Protein 7OG7 (pdb70)

Sequence (134 aa):
PPKQAQAIDSTHECHLCGMLITEFPGPKGELYTKTSEKVKNFCSTRDLFSFLLDPEYVHQQVKEVYVHDMSLSPWAKPNDSHFINARLAWFVVGSSQTGAMGETIGSFSVKKDAEAFIEQYGGKLYRFDEITQAQ

Organism: Shewanella denitrificans (strain OS217 / ATCC BAA-1090 / DSM 15013) (NCBI:txid318161)

Foldseek 3Di:
DDQDQDDQDQPDAAPQPGHRAQQKFAKWKWWFFQVDSDIGTHNAQAVVCVVCQPVVGVNRTDFMWIFACVPAPRGGTDSVGIDGLQQWKWFFDWCDAIPVGGGIHTHNDPVVNVVSCVVTNGDIDHPVRDHPVD

Radius of gyration: 13.49 Å; Cα contacts (8 Å, |Δi|>4): 310; chains: 1; bounding box: 31×33×37 Å

Nearest PDB structures (foldseek):
  7og7-assembly1_A  TM=1.008E+00  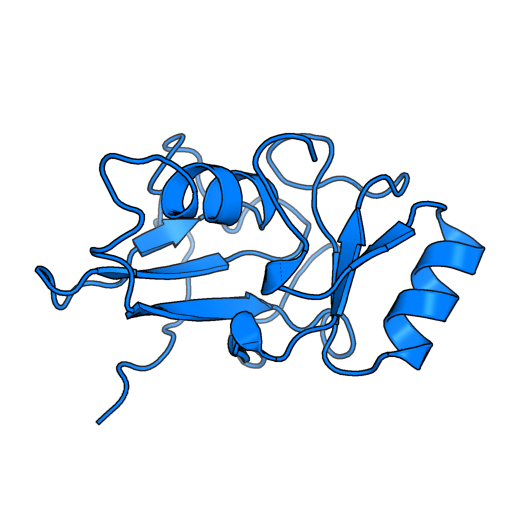e=1.907E-26  Shewanella denitrificans OS217
  7osg-assembly1_H  TM=9.573E-01  e=4.829E-12  Stutzerimonas stutzeri ATCC 14405 = CCUG 16156
  2hq3-assembly1_A  TM=7.456E-01  e=7.911E-05  Achromobacter cycloclastes

Structure (mmCIF, N/CA/C/O backbone):
data_7OG7
#
_entry.id   7OG7
#
_cell.length_a   179.066
_cell.length_b   179.066
_cell.length_c   179.066
_cell.angle_alpha   90.000
_cell.angle_beta   90.000
_cell.angle_gamma   90.000
#
_symmetry.space_group_name_H-M   'F 41 3 2'
#
loop_
_entity.id
_entity.type
_entity.pdbx_description
1 polymer NosL
2 non-polymer 'COPPER (I) ION'
3 non-polymer 'ZINC ION'
4 non-polymer ACETONITRILE
5 water water
#
loop_
_atom_site.group_PDB
_atom_site.id
_atom_site.type_symbol
_atom_site.label_atom_id
_atom_site.label_alt_id
_atom_site.label_comp_id
_atom_site.label_asym_id
_atom_site.label_entity_id
_atom_site.label_seq_id
_atom_site.pdbx_PDB_ins_code
_atom_site.Cartn_x
_atom_site.Cartn_y
_atom_site.Cartn_z
_atom_site.occupancy
_atom_site.B_iso_or_equiv
_atom_site.auth_seq_id
_atom_site.auth_comp_id
_atom_site.auth_asym_id
_atom_site.auth_atom_id
_atom_site.pdbx_PDB_model_num
ATOM 1 N N . PRO A 1 32 ? 39.268 -2.288 39.900 1.00 74.34 46 PRO A N 1
ATOM 2 C CA . PRO A 1 32 ? 40.309 -2.271 38.863 1.00 69.37 46 PRO A CA 1
ATOM 3 C C . PRO A 1 32 ? 39.907 -3.084 37.628 1.00 62.90 46 PRO A C 1
ATOM 4 O O . PRO A 1 32 ? 39.946 -4.317 37.668 1.00 61.07 46 PRO A O 1
ATOM 8 N N . PRO A 1 33 ? 39.526 -2.405 36.546 1.00 61.41 47 PRO A N 1
ATOM 9 C CA . PRO A 1 33 ? 39.085 -3.134 35.349 1.00 52.78 47 PRO A CA 1
ATOM 10 C C . PRO A 1 33 ? 40.196 -4.030 34.827 1.00 46.53 47 PRO A C 1
ATOM 11 O O . PRO A 1 33 ? 41.367 -3.648 34.804 1.00 52.62 47 PRO A O 1
ATOM 15 N N . LYS A 1 34 ? 39.825 -5.235 34.408 1.00 44.88 48 LYS A N 1
ATOM 16 C CA . LYS A 1 34 ? 40.767 -6.070 33.687 1.00 39.94 48 LYS A CA 1
ATOM 17 C C . LYS A 1 34 ? 41.036 -5.451 32.316 1.00 42.02 48 LYS A C 1
ATOM 18 O O . LYS A 1 34 ? 40.180 -4.773 31.737 1.00 41.40 48 LYS A O 1
ATOM 24 N N . GLN A 1 35 ? 42.255 -5.638 31.823 1.00 38.25 49 GLN A N 1
ATOM 25 C CA . GLN A 1 35 ? 42.726 -4.963 30.623 1.00 37.59 49 GLN A CA 1
ATOM 26 C C . GLN A 1 35 ? 42.645 -5.886 29.420 1.00 29.53 49 GLN A C 1
ATOM 27 O O . GLN A 1 35 ? 42.775 -7.103 29.550 1.00 33.60 49 GLN A O 1
ATOM 33 N N . ALA A 1 36 ? 42.472 -5.295 28.242 1.00 31.47 50 ALA A N 1
ATOM 34 C CA . ALA A 1 36 ? 42.589 -6.088 27.037 1.00 26.87 50 ALA A CA 1
ATOM 35 C C . ALA A 1 36 ? 44.024 -6.580 26.906 1.00 32.36 50 ALA A C 1
ATOM 36 O O . ALA A 1 36 ? 44.946 -6.054 27.533 1.00 32.67 50 ALA A O 1
ATOM 38 N N . GLN A 1 37 ? 44.194 -7.626 26.110 1.00 28.74 51 GLN A N 1
ATOM 39 C CA . GLN A 1 37 ? 45.470 -8.287 25.918 1.00 30.76 51 GLN A CA 1
ATOM 40 C C . GLN A 1 37 ? 45.712 -8.459 24.434 1.00 29.46 51 GLN A C 1
ATOM 41 O O . GLN A 1 37 ? 44.768 -8.517 23.645 1.00 30.40 51 GLN A O 1
ATOM 47 N N . ALA A 1 38 ? 46.987 -8.559 24.052 1.00 27.49 52 ALA A N 1
ATOM 48 C CA . ALA A 1 38 ? 47.295 -8.902 22.671 1.00 29.64 52 ALA A CA 1
ATOM 49 C C . ALA A 1 38 ? 46.675 -10.253 22.304 1.00 32.37 52 ALA A C 1
ATOM 50 O O . ALA A 1 38 ? 46.518 -11.141 23.146 1.00 32.82 52 ALA A O 1
ATOM 52 N N . ILE A 1 39 ? 46.310 -10.396 21.033 1.00 29.59 53 ILE A N 1
ATOM 53 C CA . ILE A 1 39 ? 45.856 -11.660 20.466 1.00 32.94 53 ILE A CA 1
ATOM 54 C C . ILE A 1 39 ? 46.976 -12.177 19.576 1.00 35.96 53 ILE A C 1
ATOM 55 O O . ILE A 1 39 ? 47.399 -11.483 18.644 1.00 35.49 53 ILE A O 1
ATOM 60 N N . ASP A 1 40 ? 47.460 -13.387 19.850 1.00 35.08 54 ASP A N 1
ATOM 61 C CA . ASP A 1 40 ? 48.543 -13.936 19.048 1.00 38.55 54 ASP A CA 1
ATOM 62 C C . ASP A 1 40 ? 48.008 -15.002 18.090 1.00 40.83 54 ASP A C 1
ATOM 63 O O . ASP A 1 40 ? 46.825 -15.350 18.092 1.00 36.26 54 ASP A O 1
ATOM 68 N N . SER A 1 41 ? 48.906 -15.516 17.249 1.00 35.60 55 SER A N 1
ATOM 69 C CA . SER A 1 41 ? 48.519 -16.395 16.153 1.00 38.84 55 SER A CA 1
ATOM 70 C C . SER A 1 41 ? 48.013 -17.760 16.608 1.00 40.57 55 SER A C 1
ATOM 71 O O . SER A 1 41 ? 47.466 -18.495 15.782 1.00 40.72 55 SER A O 1
ATOM 74 N N . THR A 1 42 ? 48.167 -18.124 17.881 1.00 37.38 56 THR A N 1
ATOM 75 C CA . THR A 1 42 ? 47.630 -19.395 18.350 1.00 41.56 56 THR A CA 1
ATOM 76 C C . THR A 1 42 ? 46.274 -19.265 19.047 1.00 41.27 56 THR A C 1
ATOM 77 O O . THR A 1 42 ? 45.660 -20.287 19.371 1.00 37.08 56 THR A O 1
ATOM 81 N N . HIS A 1 43 ? 45.784 -18.051 19.261 1.00 35.16 57 HIS A N 1
ATOM 82 C CA . HIS A 1 43 ? 44.531 -17.871 19.982 1.00 35.36 57 HIS A CA 1
ATOM 83 C C . HIS A 1 43 ? 43.334 -18.255 19.117 1.00 33.29 57 HIS A C 1
ATOM 84 O O . HIS A 1 43 ? 43.238 -17.855 17.950 1.00 30.99 57 HIS A O 1
ATOM 91 N N . GLU A 1 44 ? 42.407 -19.008 19.712 1.00 32.71 58 GLU A N 1
ATOM 92 C CA . GLU A 1 44 ? 41.215 -19.514 19.048 1.00 34.02 58 GLU A CA 1
ATOM 93 C C . GLU A 1 44 ? 39.978 -18.831 19.618 1.00 33.22 58 GLU A C 1
ATOM 94 O O . GLU A 1 44 ? 39.919 -18.519 20.812 1.00 28.53 58 GLU A O 1
ATOM 100 N N . CYS A 1 45 ? 38.982 -18.612 18.753 1.00 32.63 59 CYS A N 1
ATOM 101 C CA . CYS A 1 45 ? 37.773 -17.906 19.170 1.00 30.47 59 CYS A CA 1
ATOM 102 C C . CYS A 1 45 ? 37.057 -18.686 20.259 1.00 29.75 59 CYS A C 1
ATOM 103 O O . CYS A 1 45 ? 36.834 -19.894 20.130 1.00 28.69 59 CYS A O 1
ATOM 106 N N . HIS A 1 46 ? 36.663 -17.983 21.322 1.00 28.57 60 HIS A N 1
ATOM 107 C CA . HIS A 1 46 ? 35.999 -18.651 22.434 1.00 31.64 60 HIS A CA 1
ATOM 108 C C . HIS A 1 46 ? 34.679 -19.286 22.004 1.00 32.04 60 HIS A C 1
ATOM 109 O O . HIS A 1 46 ? 34.281 -20.314 22.557 1.00 31.70 60 HIS A O 1
ATOM 116 N N . LEU A 1 47 ? 33.981 -18.685 21.043 1.00 28.69 61 LEU A N 1
ATOM 117 C CA . LEU A 1 47 ? 32.697 -19.235 20.613 1.00 30.23 61 LEU A CA 1
ATOM 118 C C . LEU A 1 47 ? 32.876 -20.345 19.578 1.00 31.72 61 LEU A C 1
ATOM 119 O O . LEU A 1 47 ? 32.408 -21.469 19.775 1.00 31.04 61 LEU A O 1
ATOM 124 N N . CYS A 1 48 ? 33.574 -20.063 18.478 1.00 28.53 62 CYS A N 1
ATOM 125 C CA . CYS A 1 48 ? 33.563 -20.956 17.325 1.00 28.21 62 CYS A CA 1
ATOM 126 C C . CYS A 1 48 ? 34.869 -21.721 17.117 1.00 32.81 62 CYS A C 1
ATOM 127 O O . CYS A 1 48 ? 34.954 -22.515 16.180 1.00 30.71 62 CYS A O 1
ATOM 130 N N . GLY A 1 49 ? 35.902 -21.461 17.912 1.00 28.56 63 GLY A N 1
ATOM 131 C CA . GLY A 1 49 ? 37.145 -22.197 17.822 1.00 28.18 63 GLY A CA 1
ATOM 132 C C . GLY A 1 49 ? 38.097 -21.806 16.699 1.00 32.76 63 GLY A C 1
ATOM 133 O O . GLY A 1 49 ? 39.202 -22.359 16.636 1.00 30.01 63 GLY A O 1
ATOM 134 N N . MET A 1 50 ? 37.732 -20.882 15.813 1.00 28.60 64 MET A N 1
ATOM 135 C CA . MET A 1 50 ? 38.605 -20.604 14.676 1.00 29.92 64 MET A CA 1
ATOM 136 C C . MET A 1 50 ? 39.792 -19.741 15.118 1.00 33.06 64 MET A C 1
ATOM 137 O O . MET A 1 50 ? 39.705 -18.988 16.088 1.00 26.69 64 MET A O 1
ATOM 142 N N . LEU A 1 51 ? 40.926 -19.888 14.418 1.00 32.86 65 LEU A N 1
ATOM 143 C CA . LEU A 1 51 ? 42.088 -19.037 14.689 1.00 33.69 65 LEU A CA 1
ATOM 144 C C . LEU A 1 51 ? 41.776 -17.584 14.355 1.00 34.32 65 LEU A C 1
ATOM 145 O O . LEU A 1 51 ? 41.336 -17.272 13.248 1.00 39.57 65 LEU A O 1
ATOM 150 N N . ILE A 1 52 ? 42.037 -16.687 15.302 1.00 31.31 66 ILE A N 1
ATOM 151 C CA . ILE A 1 52 ? 41.499 -15.334 15.208 1.00 27.37 66 ILE A CA 1
ATOM 152 C C . ILE A 1 52 ? 42.292 -14.460 14.232 1.00 34.87 66 ILE A C 1
ATOM 153 O O . ILE A 1 52 ? 41.714 -13.798 13.36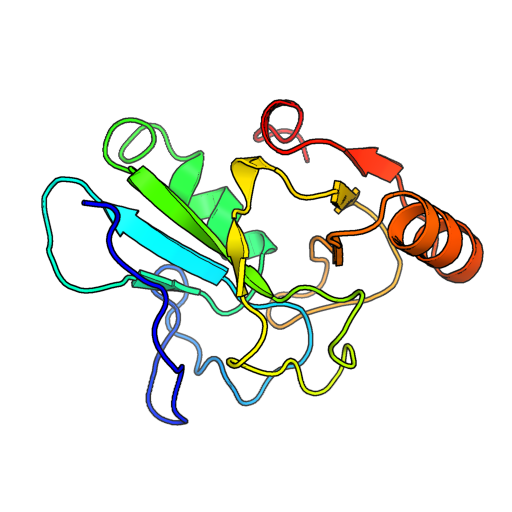0 1.00 30.35 66 ILE A O 1
ATOM 158 N N . THR A 1 53 ? 43.619 -14.394 14.379 1.00 34.37 67 THR A N 1
ATOM 159 C CA . THR A 1 53 ? 44.346 -13.311 13.719 1.00 34.94 67 THR A CA 1
ATOM 160 C C . THR A 1 53 ? 44.524 -13.520 12.223 1.00 40.46 67 THR A C 1
ATOM 161 O O . THR A 1 53 ? 44.942 -12.583 11.535 1.00 43.00 67 THR A O 1
ATOM 165 N N . GLU A 1 54 ? 44.183 -14.695 11.698 1.00 38.63 68 GLU A N 1
ATOM 166 C CA . GLU A 1 54 ? 44.218 -14.889 10.251 1.00 46.60 68 GLU A CA 1
ATOM 167 C C . GLU A 1 54 ? 43.211 -14.007 9.523 1.00 48.76 68 GLU A C 1
ATOM 168 O O . GLU A 1 54 ? 43.435 -13.639 8.362 1.00 53.51 68 GLU A O 1
ATOM 174 N N . PHE A 1 55 ? 42.100 -13.671 10.166 1.00 38.84 69 PHE A N 1
ATOM 175 C CA . PHE A 1 55 ? 40.951 -13.131 9.458 1.00 32.96 69 PHE A CA 1
ATOM 176 C C . PHE A 1 55 ? 40.838 -11.628 9.617 1.00 32.37 69 PHE A C 1
ATOM 177 O O . PHE A 1 55 ? 41.351 -11.048 10.582 1.00 34.93 69 PHE A O 1
ATOM 185 N N . PRO A 1 56 ? 40.123 -10.966 8.718 1.00 32.10 70 PRO A N 1
ATOM 186 C CA . PRO A 1 56 ? 39.933 -9.514 8.809 1.00 30.51 70 PRO A CA 1
ATOM 187 C C . PRO A 1 56 ? 38.758 -9.149 9.724 1.00 30.42 70 PRO A C 1
ATOM 188 O O . PRO A 1 56 ? 38.038 -10.009 10.202 1.00 29.20 70 PRO A O 1
ATOM 192 N N . GLY A 1 57 ? 38.564 -7.833 9.918 1.00 28.08 71 GLY A N 1
ATOM 193 C CA . GLY A 1 57 ? 37.455 -7.339 10.710 1.00 27.80 71 GLY A CA 1
ATOM 194 C C . GLY A 1 57 ? 37.819 -7.136 12.174 1.00 24.55 71 GLY A C 1
ATOM 195 O O . GLY A 1 57 ? 38.742 -7.769 12.703 1.00 24.94 71 GLY A O 1
ATOM 196 N N . PRO A 1 58 ? 37.103 -6.239 12.852 1.00 23.78 72 PRO A N 1
ATOM 197 C CA . PRO A 1 58 ? 37.400 -5.982 14.270 1.00 24.01 72 PRO A CA 1
ATOM 198 C C . PRO A 1 58 ? 37.206 -7.240 15.093 1.00 22.84 72 PRO A C 1
ATOM 199 O O . PRO A 1 58 ? 36.232 -7.971 14.904 1.00 22.90 72 PRO A O 1
ATOM 203 N N . LYS A 1 59 ? 38.130 -7.484 16.030 1.00 22.34 73 LYS A N 1
ATOM 204 C CA . LYS A 1 59 ? 38.035 -8.644 16.908 1.00 20.35 73 LYS A CA 1
ATOM 205 C C . LYS A 1 59 ? 37.484 -8.209 18.244 1.00 22.70 73 LYS A C 1
ATOM 206 O O . LYS A 1 59 ? 37.282 -7.012 18.486 1.00 21.50 73 LYS A O 1
ATOM 212 N N . GLY A 1 60 ? 37.254 -9.153 19.139 1.00 25.06 74 GLY A N 1
ATOM 213 C CA . GLY A 1 60 ? 36.670 -8.792 20.425 1.00 21.58 74 GLY A CA 1
ATOM 214 C C . GLY A 1 60 ? 37.299 -9.554 21.560 1.00 22.40 74 GLY A C 1
ATOM 215 O O . GLY A 1 60 ? 37.818 -10.655 21.381 1.00 24.13 74 GLY A O 1
ATOM 216 N N . GLU A 1 61 ? 37.243 -8.955 22.755 1.00 24.52 75 GLU A N 1
ATOM 217 C CA . GLU A 1 61 ? 37.646 -9.645 23.972 1.00 23.66 75 GLU A CA 1
ATOM 218 C C . GLU A 1 61 ? 36.679 -9.304 25.089 1.00 24.57 75 GLU A C 1
ATOM 219 O O . GLU A 1 61 ? 36.060 -8.237 25.097 1.00 24.40 75 GLU A O 1
ATOM 225 N N . LEU A 1 62 ? 36.557 -10.217 26.042 1.00 24.36 76 LEU A N 1
ATOM 226 C CA . LEU A 1 62 ? 35.790 -9.869 27.233 1.00 24.28 76 LEU A CA 1
ATOM 227 C C . LEU A 1 62 ? 36.224 -10.762 28.386 1.00 21.88 76 LEU A C 1
ATOM 228 O O . LEU A 1 62 ? 36.867 -11.797 28.192 1.00 25.01 76 LEU A O 1
ATOM 233 N N . TYR A 1 63 ? 35.875 -10.329 29.588 1.00 27.40 77 TYR A N 1
ATOM 234 C CA . TYR A 1 63 ? 36.094 -11.094 30.808 1.00 29.41 77 TYR A CA 1
ATOM 235 C C . TYR A 1 63 ? 34.752 -11.465 31.416 1.00 28.16 77 TYR A C 1
ATOM 236 O O . TYR A 1 63 ? 33.810 -10.678 31.361 1.00 27.03 77 TYR A O 1
ATOM 245 N N . THR A 1 64 ? 34.667 -12.659 31.994 1.00 30.30 78 THR A N 1
ATOM 246 C CA . THR A 1 64 ? 33.540 -13.009 32.851 1.00 36.37 78 THR A CA 1
ATOM 247 C C . THR A 1 64 ? 33.961 -12.902 34.315 1.00 38.01 78 THR A C 1
ATOM 248 O O . THR A 1 64 ? 35.137 -13.062 34.651 1.00 39.96 78 THR A O 1
ATOM 252 N N . LYS A 1 65 ? 32.982 -12.611 35.182 1.00 40.75 79 LYS A N 1
ATOM 253 C CA . LYS A 1 65 ? 33.249 -12.430 36.611 1.00 49.26 79 LYS A CA 1
ATOM 254 C C . LYS A 1 65 ? 34.008 -13.609 37.208 1.00 49.95 79 LYS A C 1
ATOM 255 O O . LYS A 1 65 ? 34.777 -13.440 38.161 1.00 50.10 79 LYS A O 1
ATOM 261 N N . THR A 1 66 ? 33.818 -14.799 36.646 1.00 49.96 80 THR A N 1
ATOM 262 C CA . THR A 1 66 ? 34.295 -16.047 37.212 1.00 49.75 80 THR A CA 1
ATOM 263 C C . THR A 1 66 ? 35.736 -16.380 36.845 1.00 56.39 80 THR A C 1
ATOM 264 O O . THR A 1 66 ? 36.327 -17.256 37.485 1.00 59.33 80 THR A O 1
ATOM 268 N N . SER A 1 67 ? 36.324 -15.720 35.846 1.00 49.39 81 SER A N 1
ATOM 269 C CA . SER A 1 67 ? 37.634 -16.124 35.358 1.00 47.33 81 SER A CA 1
ATOM 270 C C . SER A 1 67 ? 38.510 -14.912 35.090 1.00 48.82 81 SER A C 1
ATOM 271 O O . SER A 1 67 ? 38.049 -13.907 34.540 1.00 49.21 81 SER A O 1
ATOM 274 N N . GLU A 1 68 ? 39.785 -15.032 35.466 1.00 44.74 82 GLU A N 1
ATOM 275 C CA . GLU A 1 68 ? 40.768 -13.987 35.223 1.00 44.74 82 GLU A CA 1
ATOM 276 C C . GLU A 1 68 ? 41.380 -14.067 33.829 1.00 38.89 82 GLU A C 1
ATOM 277 O O . GLU A 1 68 ? 42.140 -13.166 33.453 1.00 39.80 82 GLU A O 1
ATOM 283 N N . LYS A 1 69 ? 41.089 -15.122 33.073 1.00 34.37 83 LYS A N 1
ATOM 284 C CA . LYS A 1 69 ? 41.635 -15.304 31.736 1.00 36.13 83 LYS A CA 1
ATOM 285 C C . LYS A 1 69 ? 40.701 -14.668 30.709 1.00 39.52 83 LYS A C 1
ATOM 286 O O . LYS A 1 69 ? 39.493 -14.953 30.687 1.00 31.71 83 LYS A O 1
ATOM 292 N N . VAL A 1 70 ? 41.264 -13.796 29.867 1.00 35.75 84 VAL A N 1
ATOM 293 C CA . VAL A 1 70 ? 40.459 -13.115 28.863 1.00 30.85 84 VAL A CA 1
ATOM 294 C C . VAL A 1 70 ? 39.895 -14.139 27.886 1.00 31.00 84 VAL A C 1
ATOM 295 O O . VAL A 1 70 ? 40.512 -15.178 27.611 1.00 33.14 84 VAL A O 1
ATOM 299 N N . LYS A 1 71 ? 38.714 -13.841 27.351 1.00 29.88 85 LYS A N 1
ATOM 300 C CA . LYS A 1 71 ? 38.096 -14.627 26.287 1.00 28.79 85 LYS A CA 1
ATOM 301 C C . LYS A 1 71 ? 38.179 -13.834 24.985 1.00 24.18 85 LYS A C 1
ATOM 302 O O . LYS A 1 71 ? 37.660 -12.720 24.902 1.00 26.39 85 LYS A O 1
ATOM 308 N N . ASN A 1 72 ? 38.828 -14.425 23.988 1.00 24.06 86 ASN A N 1
ATOM 309 C CA . ASN A 1 72 ? 39.090 -13.823 22.692 1.00 24.27 86 ASN A CA 1
ATOM 310 C C . ASN A 1 72 ? 38.068 -14.326 21.687 1.00 28.04 86 ASN A C 1
ATOM 311 O O . ASN A 1 72 ? 37.694 -15.503 21.724 1.00 26.53 86 ASN A O 1
ATOM 316 N N . PHE A 1 73 ? 37.661 -13.449 20.770 1.00 23.70 87 PHE A N 1
ATOM 317 C CA . PHE A 1 73 ? 36.664 -13.738 19.746 1.00 23.51 87 PHE A CA 1
ATOM 318 C C . PHE A 1 73 ? 37.162 -13.294 18.380 1.00 26.76 87 PHE A C 1
ATOM 319 O O . PHE A 1 73 ? 37.808 -12.234 18.253 1.00 27.07 87 PHE A O 1
ATOM 327 N N . CYS A 1 74 ? 36.809 -14.104 17.363 1.00 26.73 88 CYS A N 1
ATOM 328 C CA . CYS A 1 74 ? 37.199 -13.939 15.963 1.00 24.05 88 CYS A CA 1
ATOM 329 C C . CYS A 1 74 ? 36.552 -12.741 15.294 1.00 25.35 88 CYS A C 1
ATOM 330 O O . CYS A 1 74 ? 36.981 -12.359 14.192 1.00 24.66 88 CYS A O 1
ATOM 333 N N . SER A 1 75 ? 35.540 -12.141 15.916 1.00 23.95 89 SER A N 1
ATOM 334 C CA . SER A 1 75 ? 34.720 -11.125 15.268 1.00 24.56 89 SER A CA 1
ATOM 335 C C . SER A 1 75 ? 33.870 -10.460 16.334 1.00 25.07 89 SER A C 1
ATOM 336 O O . SER A 1 75 ? 33.570 -11.073 17.362 1.00 23.67 89 SER A O 1
ATOM 339 N N . THR A 1 76 ? 33.479 -9.208 16.080 1.00 25.80 90 THR A N 1
ATOM 340 C CA . THR A 1 76 ? 32.444 -8.604 16.912 1.00 26.14 90 THR A CA 1
ATOM 341 C C . THR A 1 76 ? 31.134 -9.398 16.843 1.00 27.22 90 THR A C 1
ATOM 342 O O . THR A 1 76 ? 30.389 -9.464 17.830 1.00 23.64 90 THR A O 1
ATOM 346 N N . ARG A 1 77 ? 30.852 -10.036 15.705 1.00 26.49 91 ARG A N 1
ATOM 347 C CA . ARG A 1 77 ? 29.679 -10.904 15.602 1.00 28.99 91 ARG A CA 1
ATOM 348 C C . ARG A 1 77 ? 29.640 -11.952 16.722 1.00 28.26 91 ARG A C 1
ATOM 349 O O . ARG A 1 77 ? 28.637 -12.077 17.443 1.00 24.73 91 ARG A O 1
ATOM 357 N N . ASP A 1 78 ? 30.714 -12.746 16.851 1.00 23.98 92 ASP A N 1
ATOM 358 C CA . ASP A 1 78 ? 30.746 -13.813 17.849 1.00 26.72 92 ASP A CA 1
ATOM 359 C C . ASP A 1 78 ? 30.841 -13.270 19.269 1.00 28.05 92 ASP A C 1
ATOM 360 O O . ASP A 1 78 ? 30.289 -13.879 20.199 1.00 26.57 92 ASP A O 1
ATOM 365 N N . LEU A 1 79 ? 31.542 -12.146 19.456 1.00 23.38 93 LEU A N 1
ATOM 366 C CA . LEU A 1 79 ? 31.551 -11.475 20.756 1.00 25.64 93 LEU A CA 1
ATOM 367 C C . LEU A 1 79 ? 30.130 -11.177 21.234 1.00 26.29 93 LEU A C 1
ATOM 368 O O . LEU A 1 79 ? 29.752 -11.507 22.367 1.00 25.81 93 LEU A O 1
ATOM 373 N N . PHE A 1 80 ? 29.323 -10.546 20.371 1.00 26.74 94 PHE A N 1
ATOM 374 C CA . PHE A 1 80 ? 27.963 -10.207 20.788 1.00 28.79 94 PHE A CA 1
ATOM 375 C C . PHE A 1 80 ? 27.091 -11.446 20.938 1.00 32.10 94 PHE A C 1
ATOM 376 O O . PHE A 1 80 ? 26.250 -11.497 21.845 1.00 30.13 94 PHE A O 1
ATOM 384 N N . SER A 1 81 ? 27.252 -12.442 20.051 1.00 29.30 95 SER A N 1
ATOM 385 C CA . SER A 1 81 ? 26.521 -13.694 20.228 1.00 31.33 95 SER A CA 1
ATOM 386 C C . SER A 1 81 ? 26.763 -14.288 21.611 1.00 35.00 95 SER A C 1
ATOM 387 O O . SER A 1 81 ? 25.831 -14.787 22.253 1.00 33.24 95 SER A O 1
ATOM 390 N N . PHE A 1 82 ? 28.015 -14.270 22.073 1.00 28.49 96 PHE A N 1
ATOM 391 C CA . PHE A 1 82 ? 28.328 -14.835 23.381 1.00 29.47 96 PHE A CA 1
ATOM 392 C C . PHE A 1 82 ? 27.744 -13.987 24.508 1.00 34.41 96 PHE A C 1
ATOM 393 O O . PHE A 1 82 ? 27.087 -14.514 25.419 1.00 31.66 96 PHE A O 1
ATOM 401 N N . LEU A 1 83 ? 27.987 -12.673 24.481 1.00 27.54 97 LEU A N 1
ATOM 402 C CA . LEU A 1 83 ? 27.593 -11.858 25.627 1.00 29.58 97 LEU A CA 1
ATOM 403 C C . LEU A 1 83 ? 26.085 -11.640 25.707 1.00 30.68 97 LEU A C 1
ATOM 404 O O . LEU A 1 83 ? 25.596 -11.230 26.762 1.00 33.95 97 LEU A O 1
ATOM 409 N N . LEU A 1 84 ? 25.339 -11.902 24.634 1.00 31.82 98 LEU A N 1
ATOM 410 C CA . LEU A 1 84 ? 23.884 -11.802 24.687 1.00 32.26 98 LEU A CA 1
ATOM 411 C C . LEU A 1 84 ? 23.203 -13.120 25.050 1.00 34.31 98 LEU A C 1
ATOM 412 O O . LEU A 1 84 ? 21.993 -13.130 25.285 1.00 37.64 98 LEU A O 1
ATOM 417 N N . ASP A 1 85 ? 23.932 -14.214 25.072 1.00 32.87 99 ASP A N 1
ATOM 418 C CA . ASP A 1 85 ? 23.400 -15.514 25.459 1.00 32.32 99 ASP A CA 1
ATOM 419 C C . ASP A 1 85 ? 22.971 -15.489 26.934 1.00 33.76 99 ASP A C 1
ATOM 420 O O . ASP A 1 85 ? 23.800 -15.179 27.805 1.00 32.04 99 ASP A O 1
ATOM 425 N N . PRO A 1 86 ? 21.709 -15.807 27.255 1.00 34.36 100 PRO A N 1
ATOM 426 C CA . PRO A 1 86 ? 21.263 -15.764 28.667 1.00 34.39 100 PRO A CA 1
ATOM 427 C C . PRO A 1 86 ? 22.163 -16.509 29.633 1.00 33.57 100 PRO A C 1
ATOM 428 O O . PRO A 1 86 ? 22.255 -16.120 30.808 1.00 36.16 100 PRO A O 1
ATOM 432 N N . GLU A 1 87 ? 22.836 -17.574 29.196 1.00 31.96 101 GLU A N 1
ATOM 433 C CA . GLU A 1 87 ? 23.729 -18.267 30.115 1.00 32.76 101 GLU A CA 1
ATOM 434 C C . GLU A 1 87 ? 24.891 -17.392 30.597 1.00 38.78 101 GLU A C 1
ATOM 435 O O . GLU A 1 87 ? 25.454 -17.666 31.665 1.00 35.39 101 GLU A O 1
ATOM 441 N N . TYR A 1 88 ? 25.266 -16.351 29.846 1.00 32.49 102 TYR A N 1
ATOM 442 C CA . TYR A 1 88 ? 26.462 -15.572 30.163 1.00 36.05 102 TYR A CA 1
ATOM 443 C C . TYR A 1 88 ? 26.197 -14.095 30.380 1.00 31.40 102 TYR A C 1
ATOM 444 O O . TYR A 1 88 ? 27.100 -13.385 30.836 1.00 35.72 102 TYR A O 1
ATOM 453 N N . VAL A 1 89 ? 24.994 -13.615 30.079 1.00 30.05 103 VAL A N 1
ATOM 454 C CA . VAL A 1 89 ? 24.760 -12.181 30.001 1.00 33.94 103 VAL A CA 1
ATOM 455 C C . VAL A 1 89 ? 25.131 -11.469 31.300 1.00 38.73 103 VAL A C 1
ATOM 456 O O . VAL A 1 89 ? 25.613 -10.329 31.265 1.00 40.36 103 VAL A O 1
ATOM 460 N N . HIS A 1 90 ? 24.926 -12.112 32.456 1.00 34.10 104 HIS A N 1
ATOM 461 C CA . HIS A 1 90 ? 25.265 -11.511 33.747 1.00 34.25 104 HIS A CA 1
ATOM 462 C C . HIS A 1 90 ? 26.700 -11.748 34.163 1.00 31.92 104 HIS A C 1
ATOM 463 O O . HIS A 1 90 ? 27.170 -11.099 35.099 1.00 34.81 104 HIS A O 1
ATOM 470 N N . GLN A 1 91 ? 27.371 -12.710 33.555 1.00 28.75 105 GLN A N 1
ATOM 471 C CA A GLN A 1 91 ? 28.744 -12.982 33.934 0.56 33.98 105 GLN A CA 1
ATOM 472 C CA B GLN A 1 91 ? 28.753 -13.021 33.890 0.44 33.98 105 GLN A CA 1
ATOM 473 C C . GLN A 1 91 ? 29.747 -12.052 33.258 1.00 35.05 105 GLN A C 1
ATOM 474 O O . GLN A 1 91 ? 30.891 -11.967 33.724 1.00 34.36 105 GLN A O 1
ATOM 485 N N . VAL A 1 92 ? 29.343 -11.328 32.213 1.00 34.22 106 VAL A N 1
ATOM 486 C CA . VAL A 1 92 ? 30.274 -10.562 31.382 1.00 31.55 106 VAL A CA 1
ATOM 487 C C . VAL A 1 92 ? 30.544 -9.206 32.019 1.00 29.27 106 VAL A C 1
ATOM 488 O O . VAL A 1 92 ? 29.618 -8.432 32.270 1.00 34.32 106 VAL A O 1
ATOM 492 N N . LYS A 1 93 ? 31.819 -8.905 32.273 1.00 32.54 107 LYS A N 1
ATOM 493 C CA . LYS A 1 93 ? 32.103 -7.575 32.786 1.00 35.33 107 LYS A CA 1
ATOM 494 C C . LYS A 1 93 ? 32.758 -6.646 31.767 1.00 29.29 107 LYS A C 1
ATOM 495 O O . LYS A 1 93 ? 32.060 -5.954 31.024 1.00 32.00 107 LYS A O 1
ATOM 501 N N . GLU A 1 94 ? 34.061 -6.775 31.567 1.00 27.76 108 GLU A N 1
ATOM 502 C CA . GLU A 1 94 ? 34.748 -5.865 30.657 1.00 30.35 108 GLU A CA 1
ATOM 503 C C . GLU A 1 94 ? 34.587 -6.370 29.235 1.00 23.22 108 GLU A C 1
ATOM 504 O O . GLU A 1 94 ? 34.723 -7.569 28.978 1.00 25.83 108 GLU A O 1
ATOM 510 N N . VAL A 1 95 ? 34.311 -5.459 28.300 1.00 26.50 109 VAL A N 1
ATOM 511 C CA . VAL A 1 95 ? 34.163 -5.845 26.893 1.00 26.33 109 VAL A CA 1
ATOM 512 C C . VAL A 1 95 ? 34.964 -4.873 26.033 1.00 24.10 109 VAL A C 1
ATOM 513 O O . VAL A 1 95 ? 34.771 -3.655 26.128 1.00 22.61 109 VAL A O 1
ATOM 517 N N . TYR A 1 96 ? 35.811 -5.411 25.161 1.00 22.29 110 TYR A N 1
ATOM 518 C CA . TYR A 1 96 ? 36.698 -4.608 24.321 1.00 24.39 110 TYR A CA 1
ATOM 519 C C . TYR A 1 96 ? 36.560 -4.990 22.847 1.00 22.80 110 TYR A C 1
ATOM 520 O O . TYR A 1 96 ? 36.396 -6.163 22.506 1.00 20.92 110 TYR A O 1
ATOM 529 N N . VAL A 1 97 ? 36.682 -4.001 21.972 1.00 20.67 111 VAL A N 1
ATOM 530 C CA . VAL A 1 97 ? 36.633 -4.254 20.534 1.00 23.32 111 VAL A CA 1
ATOM 531 C C . VAL A 1 97 ? 37.733 -3.425 19.875 1.00 23.44 111 VAL A C 1
ATOM 532 O O . VAL A 1 97 ? 38.152 -2.399 20.411 1.00 22.32 111 VAL A O 1
ATOM 536 N N . HIS A 1 98 ? 38.216 -3.874 18.717 1.00 22.45 112 HIS A N 1
ATOM 537 C CA . HIS A 1 98 ? 39.152 -3.037 17.967 1.00 24.29 112 HIS A CA 1
ATOM 538 C C . HIS A 1 98 ? 38.465 -1.762 17.506 1.00 23.70 112 HIS A C 1
ATOM 539 O O . HIS A 1 98 ? 37.309 -1.779 17.075 1.00 23.55 112 HIS A O 1
ATOM 546 N N . ASP A 1 99 ? 39.190 -0.651 17.593 1.00 22.64 113 ASP A N 1
ATOM 547 C CA . ASP A 1 99 ? 38.703 0.642 17.131 1.00 21.30 113 ASP A CA 1
ATOM 548 C C . ASP A 1 99 ? 39.008 0.758 15.640 1.00 27.20 113 ASP A C 1
ATOM 549 O O . ASP A 1 99 ? 40.163 0.966 15.249 1.00 23.35 113 ASP A O 1
ATOM 554 N N . MET A 1 100 ? 37.984 0.628 14.807 1.00 23.99 114 MET A N 1
ATOM 555 C CA . MET A 1 100 ? 38.232 0.710 13.377 1.00 27.88 114 MET A CA 1
ATOM 556 C C . MET A 1 100 ? 38.386 2.151 12.882 1.00 30.28 114 MET A C 1
ATOM 557 O O . MET A 1 100 ? 38.639 2.359 11.689 1.00 31.39 114 MET A O 1
ATOM 562 N N . SER A 1 101 ? 38.263 3.144 13.773 1.00 25.87 115 SER A N 1
ATOM 563 C CA . SER A 1 101 ? 38.715 4.505 13.478 1.00 27.97 115 SER A CA 1
ATOM 564 C C . SER A 1 101 ? 40.233 4.599 13.346 1.00 33.05 115 SER A C 1
ATOM 565 O O . SER A 1 101 ? 40.722 5.541 12.716 1.00 33.08 115 SER A O 1
ATOM 568 N N . LEU A 1 102 ? 40.987 3.676 13.960 1.00 29.65 116 LEU A N 1
ATOM 569 C CA . LEU A 1 102 ? 42.443 3.739 14.027 1.00 29.43 116 LEU A CA 1
ATOM 570 C C . LEU A 1 102 ? 43.152 2.610 13.308 1.00 34.56 116 LEU A C 1
ATOM 571 O O . LEU A 1 102 ? 44.334 2.756 12.986 1.00 28.72 116 LEU A O 1
ATOM 576 N N . SER A 1 103 ? 42.504 1.466 13.132 1.00 36.76 117 SER A N 1
ATOM 577 C CA . SER A 1 103 ? 43.115 0.282 12.555 1.00 38.25 117 SER A CA 1
ATOM 578 C C . SER A 1 103 ? 42.447 -0.060 11.235 1.00 39.61 117 SER A C 1
ATOM 579 O O . SER A 1 103 ? 41.228 0.103 11.095 1.00 35.88 117 SER A O 1
ATOM 582 N N . PRO A 1 104 ? 43.214 -0.526 10.253 1.00 40.72 118 PRO A N 1
ATOM 583 C CA . PRO A 1 104 ? 42.611 -0.983 8.998 1.00 37.71 118 PRO A CA 1
ATOM 584 C C . PRO A 1 104 ? 41.768 -2.239 9.198 1.00 32.24 118 PRO A C 1
ATOM 585 O O . PRO A 1 104 ? 42.069 -3.101 10.025 1.00 31.06 118 PRO A O 1
ATOM 589 N N . TRP A 1 105 ? 40.704 -2.334 8.396 1.00 33.51 119 TRP A N 1
ATOM 590 C CA . TRP A 1 105 ? 39.762 -3.447 8.498 1.00 28.70 119 TRP A CA 1
ATOM 591 C C . TRP A 1 105 ? 40.454 -4.794 8.324 1.00 30.76 119 TRP A C 1
ATOM 592 O O . TRP A 1 105 ? 40.184 -5.737 9.072 1.00 31.28 119 TRP A O 1
ATOM 603 N N . ALA A 1 106 ? 41.363 -4.903 7.348 1.00 33.19 120 ALA A N 1
ATOM 604 C CA . ALA A 1 106 ? 41.993 -6.192 7.054 1.00 32.77 120 ALA A CA 1
ATOM 605 C C . ALA A 1 106 ? 42.950 -6.640 8.151 1.00 35.90 120 ALA A C 1
ATOM 606 O O . ALA A 1 106 ? 43.123 -7.842 8.366 1.00 38.48 120 ALA A O 1
ATOM 608 N N . LYS A 1 107 ? 43.570 -5.713 8.869 1.00 36.71 121 LYS A N 1
ATOM 609 C CA . LYS A 1 107 ? 44.585 -6.062 9.862 1.00 38.11 121 LYS A CA 1
ATOM 610 C C . LYS A 1 107 ? 44.399 -5.177 11.081 1.00 43.62 121 LYS A C 1
ATOM 611 O O . LYS A 1 107 ? 45.145 -4.217 11.298 1.00 40.34 121 LYS A O 1
ATOM 617 N N . PRO A 1 108 ? 43.386 -5.454 11.891 1.00 37.92 122 PRO A N 1
ATOM 618 C CA . PRO A 1 108 ? 43.187 -4.643 13.091 1.00 37.24 122 PRO A CA 1
ATOM 619 C C . PRO A 1 108 ? 44.393 -4.760 13.999 1.00 34.55 122 PRO A C 1
ATOM 620 O O . PRO A 1 108 ? 45.119 -5.753 13.993 1.00 35.87 122 PRO A O 1
ATOM 624 N N . ASN A 1 109 ? 44.614 -3.720 14.780 1.00 38.81 123 ASN A N 1
ATOM 625 C CA . ASN A 1 109 ? 45.804 -3.647 15.602 1.00 36.77 123 ASN A CA 1
ATOM 626 C C . ASN A 1 109 ? 45.419 -3.703 17.081 1.00 34.44 123 ASN A C 1
ATOM 627 O O . ASN A 1 109 ? 44.587 -2.905 17.550 1.00 30.01 123 ASN A O 1
ATOM 632 N N . ASP A 1 110 ? 46.041 -4.643 17.805 1.00 31.03 124 ASP A N 1
ATOM 633 C CA . ASP A 1 110 ? 45.799 -4.897 19.225 1.00 30.91 124 ASP A CA 1
ATOM 634 C C . ASP A 1 110 ? 46.262 -3.768 20.126 1.00 30.00 124 ASP A C 1
ATOM 635 O O . ASP A 1 110 ? 46.113 -3.875 21.351 1.00 28.52 124 ASP A O 1
ATOM 640 N N . SER A 1 111 ? 46.854 -2.719 19.567 1.00 27.00 125 SER A N 1
ATOM 641 C CA . SER A 1 111 ? 47.206 -1.558 20.360 1.00 25.10 125 SER A CA 1
ATOM 642 C C . SER A 1 111 ? 46.018 -0.641 20.572 1.00 27.82 125 SER A C 1
ATOM 643 O O . SER A 1 111 ? 46.112 0.302 21.362 1.00 24.96 125 SER A O 1
ATOM 646 N N . HIS A 1 112 ? 44.895 -0.908 19.915 1.00 25.76 126 HIS A N 1
ATOM 647 C CA . HIS A 1 112 ? 43.797 0.047 19.851 1.00 23.48 126 HIS A CA 1
ATOM 648 C C . HIS A 1 112 ? 42.468 -0.605 20.216 1.00 27.70 126 HIS A C 1
ATOM 649 O O . HIS A 1 112 ? 41.482 -0.507 19.484 1.00 25.84 126 HIS A O 1
ATOM 656 N N . PHE A 1 113 ? 42.421 -1.300 21.353 1.00 25.33 127 PHE A N 1
ATOM 657 C CA . PHE A 1 113 ? 41.155 -1.825 21.855 1.00 21.71 127 PHE A CA 1
ATOM 658 C C . PHE A 1 113 ? 40.419 -0.726 22.605 1.00 25.11 127 PHE A C 1
ATOM 659 O O . PHE A 1 113 ? 41.019 -0.013 23.417 1.00 25.90 127 PHE A O 1
ATOM 667 N N . ILE A 1 114 ? 39.122 -0.586 22.341 1.00 20.73 128 ILE A N 1
ATOM 668 C CA . ILE A 1 114 ? 38.308 0.388 23.039 1.00 22.43 128 ILE A CA 1
ATOM 669 C C . ILE A 1 114 ? 37.242 -0.340 23.844 1.00 24.69 128 ILE A C 1
ATOM 670 O O . ILE A 1 114 ? 36.907 -1.500 23.592 1.00 23.09 128 ILE A O 1
ATOM 675 N N . ASN A 1 115 ? 36.703 0.379 24.820 1.00 24.60 129 ASN A N 1
ATOM 676 C CA . ASN A 1 115 ? 35.602 -0.114 25.628 1.00 28.35 129 ASN A CA 1
ATOM 677 C C . ASN A 1 115 ? 34.371 -0.259 24.744 1.00 22.47 129 ASN A C 1
ATOM 678 O O . ASN A 1 115 ? 33.792 0.736 24.310 1.00 22.43 129 ASN A O 1
ATOM 683 N N . ALA A 1 116 ? 33.968 -1.497 24.480 1.00 23.91 130 ALA A N 1
ATOM 684 C CA . ALA A 1 116 ? 32.836 -1.727 23.588 1.00 23.47 130 ALA A CA 1
ATOM 685 C C . ALA A 1 116 ? 31.585 -1.006 24.064 1.00 27.30 130 ALA A C 1
ATOM 686 O O . ALA A 1 116 ? 30.748 -0.604 23.250 1.00 24.26 130 ALA A O 1
ATOM 688 N N . ARG A 1 117 ? 31.416 -0.853 25.379 1.00 26.79 131 ARG A N 1
ATOM 689 C CA . ARG A 1 117 ? 30.188 -0.240 25.878 1.00 27.19 131 ARG A CA 1
ATOM 690 C C . ARG A 1 117 ? 30.066 1.232 25.492 1.00 25.84 131 ARG A C 1
ATOM 691 O O . ARG A 1 117 ? 28.950 1.761 25.466 1.00 30.70 131 ARG A O 1
ATOM 699 N N . LEU A 1 118 ? 31.168 1.898 25.138 1.00 27.54 132 LEU A N 1
ATOM 700 C CA . LEU A 1 118 ? 31.131 3.307 24.736 1.00 25.84 132 LEU A CA 1
ATOM 701 C C . LEU A 1 118 ? 31.349 3.500 23.235 1.00 28.81 132 LEU A C 1
ATOM 702 O O . LEU A 1 118 ? 31.433 4.643 22.773 1.00 31.93 132 LEU A O 1
ATOM 707 N N . ALA A 1 119 ? 31.425 2.418 22.467 1.00 25.59 133 ALA A N 1
ATOM 708 C CA . ALA A 1 119 ? 31.729 2.480 21.044 1.00 28.17 133 ALA A CA 1
ATOM 709 C C . ALA A 1 119 ? 30.474 2.735 20.208 1.00 29.47 133 ALA A C 1
ATOM 710 O O . ALA A 1 119 ? 29.339 2.628 20.678 1.00 28.10 133 ALA A O 1
ATOM 712 N N . TRP A 1 120 ? 30.710 3.049 18.935 1.00 30.09 134 TRP A N 1
ATOM 713 C CA . TRP A 1 120 ? 29.689 3.120 17.894 1.00 28.14 134 TRP A CA 1
ATOM 714 C C . TRP A 1 120 ? 29.792 1.894 16.995 1.00 31.00 134 TRP A C 1
ATOM 715 O O . TRP A 1 120 ? 30.891 1.501 16.601 1.00 30.01 134 TRP A O 1
ATOM 726 N N . PHE A 1 121 ? 28.656 1.290 16.662 1.00 23.60 135 PHE A N 1
ATOM 727 C CA . PHE A 1 121 ? 28.630 0.034 15.927 1.00 26.36 135 PHE A CA 1
ATOM 728 C C . PHE A 1 121 ? 27.852 0.185 14.623 1.00 29.20 135 PHE A C 1
ATOM 729 O O . PHE A 1 121 ? 26.867 0.923 14.557 1.00 29.49 135 PHE A O 1
ATOM 737 N N . VAL A 1 122 ? 28.336 -0.475 13.574 1.00 28.71 136 VAL A N 1
ATOM 738 C CA . VAL A 1 122 ? 27.672 -0.498 12.272 1.00 28.65 136 VAL A CA 1
ATOM 739 C C . VAL A 1 122 ? 27.241 -1.928 11.991 1.00 28.66 136 VAL A C 1
ATOM 740 O O . VAL A 1 122 ? 28.084 -2.831 11.870 1.00 27.32 136 VAL A O 1
ATOM 744 N N . VAL A 1 123 ? 25.932 -2.136 11.912 1.00 28.67 137 VAL A N 1
ATOM 745 C CA . VAL A 1 123 ? 25.351 -3.443 11.632 1.00 31.29 137 VAL A CA 1
ATOM 746 C C . VAL A 1 123 ? 24.801 -3.423 10.211 1.00 29.04 137 VAL A C 1
ATOM 747 O O . VAL A 1 123 ? 24.172 -2.449 9.804 1.00 32.12 137 VAL A O 1
ATOM 751 N N . GLY A 1 124 ? 25.040 -4.488 9.463 1.00 29.39 138 GLY A N 1
ATOM 752 C CA . GLY A 1 124 ? 24.448 -4.625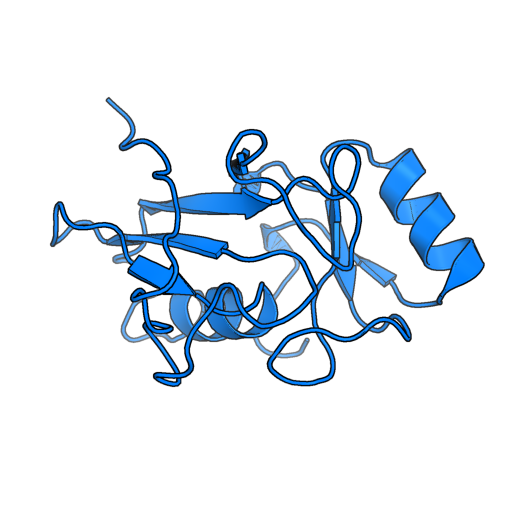 8.145 1.00 31.23 138 GLY A CA 1
ATOM 753 C C . GLY A 1 124 ? 25.216 -4.012 6.995 1.00 36.03 138 GLY A C 1
ATOM 754 O O . GLY A 1 124 ? 24.640 -3.840 5.914 1.00 34.39 138 GLY A O 1
ATOM 755 N N . SER A 1 125 ? 26.492 -3.677 7.179 1.00 31.48 139 SER A N 1
ATOM 756 C CA . SER A 1 125 ? 27.278 -3.169 6.072 1.00 31.58 139 SER A CA 1
ATOM 757 C C . SER A 1 125 ?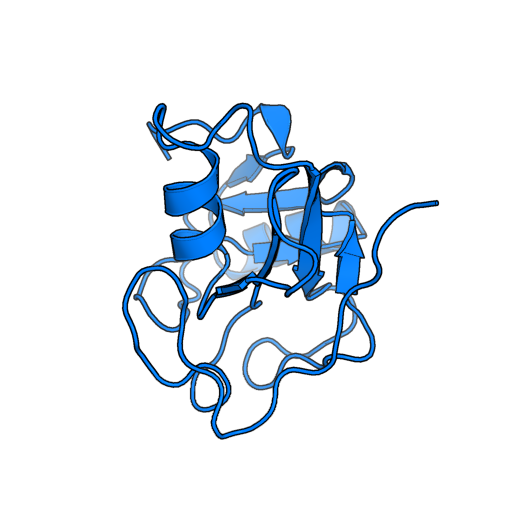 27.709 -4.330 5.168 1.00 32.21 139 SER A C 1
ATOM 758 O O . SER A 1 125 ? 27.499 -5.502 5.475 1.00 27.54 139 SER A O 1
ATOM 761 N N . SER A 1 126 ? 28.336 -3.990 4.044 1.00 29.47 140 SER A N 1
ATOM 762 C CA . SER A 1 126 ? 28.828 -5.004 3.121 1.00 30.67 140 SER A CA 1
ATOM 763 C C . SER A 1 126 ? 30.164 -5.594 3.554 1.00 30.97 140 SER A C 1
ATOM 764 O O . SER A 1 126 ? 30.635 -6.549 2.926 1.00 29.53 140 SER A O 1
ATOM 767 N N . GLN A 1 127 ? 30.802 -5.035 4.584 1.00 28.32 141 GLN A N 1
ATOM 768 C CA . GLN A 1 127 ? 32.140 -5.456 4.976 1.00 32.59 141 GLN A CA 1
ATOM 769 C C . GLN A 1 127 ? 32.069 -6.653 5.919 1.00 35.00 141 GLN A C 1
ATOM 770 O O . GLN A 1 127 ? 31.276 -6.668 6.863 1.00 35.36 141 GLN A O 1
ATOM 776 N N . THR A 1 128 ? 32.911 -7.650 5.672 1.00 28.45 142 THR A N 1
ATOM 777 C CA . THR A 1 128 ? 32.767 -8.928 6.346 1.00 32.20 142 THR A CA 1
ATOM 778 C C . THR A 1 128 ? 33.952 -9.196 7.266 1.00 30.16 142 THR A C 1
ATOM 779 O O . THR A 1 128 ? 35.011 -8.569 7.160 1.00 31.33 142 THR A O 1
ATOM 783 N N . GLY A 1 129 ? 33.744 -10.143 8.177 1.00 31.02 143 GLY A N 1
ATOM 784 C CA . GLY A 1 129 ? 34.751 -10.562 9.129 1.00 29.97 143 GLY A CA 1
ATOM 785 C C . GLY A 1 129 ? 34.935 -12.064 9.076 1.00 33.75 143 GLY A C 1
ATOM 786 O O . GLY A 1 129 ? 34.594 -12.700 8.076 1.00 34.45 143 GLY A O 1
ATOM 787 N N . ALA A 1 130 ? 35.460 -12.649 10.146 1.00 29.36 144 ALA A N 1
ATOM 788 C CA . ALA A 1 130 ? 35.787 -14.068 10.127 1.00 30.30 144 ALA A CA 1
ATOM 789 C C . ALA A 1 130 ? 34.556 -14.943 9.955 1.00 34.42 144 ALA A C 1
ATOM 790 O O . ALA A 1 130 ? 34.694 -16.099 9.562 1.00 34.34 144 ALA A O 1
ATOM 792 N N . MET A 1 131 ? 33.363 -14.433 10.256 1.00 28.64 145 MET A N 1
ATOM 793 C CA . MET A 1 131 ? 32.148 -15.233 10.223 1.00 34.25 145 MET A CA 1
ATOM 794 C C . MET A 1 131 ? 31.161 -14.710 9.183 1.00 36.20 145 MET A C 1
ATOM 795 O O . MET A 1 131 ? 29.958 -14.919 9.308 1.00 37.19 145 MET A O 1
ATOM 800 N N . GLY A 1 132 ? 31.652 -14.021 8.159 1.00 34.07 146 GLY A N 1
ATOM 801 C CA . GLY A 1 132 ? 30.773 -13.365 7.205 1.00 31.86 146 GLY A CA 1
ATOM 802 C C . GLY A 1 132 ? 30.387 -11.985 7.690 1.00 33.70 146 GLY A C 1
ATOM 803 O O . GLY A 1 132 ? 31.249 -11.196 8.083 1.00 33.08 146 GLY A O 1
ATOM 804 N N . GLU A 1 133 ? 29.092 -11.689 7.652 1.00 33.34 147 GLU A N 1
ATOM 805 C CA . GLU A 1 133 ? 28.597 -10.419 8.163 1.00 36.32 147 GLU A CA 1
ATOM 806 C C . GLU A 1 133 ? 29.141 -10.186 9.569 1.00 31.43 147 GLU A C 1
ATOM 807 O O . GLU A 1 133 ? 29.327 -11.127 10.341 1.00 27.88 147 GLU A O 1
ATOM 813 N N . THR A 1 134 ? 29.430 -8.932 9.896 1.00 29.62 148 THR A N 1
ATOM 814 C CA . THR A 1 134 ? 29.985 -8.643 11.212 1.00 26.86 148 THR A CA 1
ATOM 815 C C . THR A 1 134 ? 29.543 -7.245 11.612 1.00 27.38 148 THR A C 1
ATOM 816 O O . THR A 1 134 ? 28.741 -6.606 10.928 1.00 30.13 148 THR A O 1
ATOM 820 N N . ILE A 1 135 ? 30.057 -6.765 12.733 1.00 24.73 149 ILE A N 1
ATOM 821 C CA . ILE A 1 135 ? 29.664 -5.478 13.274 1.00 26.56 149 ILE A CA 1
ATOM 822 C C . ILE A 1 135 ? 30.895 -4.581 13.308 1.00 24.49 149 ILE A C 1
ATOM 823 O O . ILE A 1 135 ? 31.876 -4.896 13.993 1.00 25.51 149 ILE A O 1
ATOM 828 N N . GLY A 1 136 ? 30.845 -3.472 12.574 1.00 23.66 150 GLY A N 1
ATOM 829 C CA . GLY A 1 136 ? 31.939 -2.515 12.630 1.00 25.20 150 GLY A CA 1
ATOM 830 C C . GLY A 1 136 ? 31.898 -1.745 13.938 1.00 27.02 150 GLY A C 1
ATOM 831 O O . GLY A 1 136 ? 30.828 -1.438 14.464 1.00 27.48 150 GLY A O 1
ATOM 832 N N . SER A 1 137 ? 33.073 -1.457 14.491 1.00 24.96 151 SER A N 1
ATOM 833 C CA . SER A 1 137 ? 33.182 -0.788 15.784 1.00 24.13 151 SER A CA 1
ATOM 834 C C . SER A 1 137 ? 34.151 0.381 15.697 1.00 26.63 151 SER A C 1
ATOM 835 O O . SER A 1 137 ? 35.277 0.221 15.208 1.00 25.08 151 SER A O 1
ATOM 838 N N . PHE A 1 138 ? 33.703 1.555 16.162 1.00 23.48 152 PHE A N 1
ATOM 839 C CA . PHE A 1 138 ? 34.430 2.810 16.016 1.00 24.79 152 PHE A CA 1
ATOM 840 C C . PHE A 1 138 ? 34.367 3.617 17.304 1.00 28.93 152 PHE A C 1
ATOM 841 O O . PHE A 1 138 ? 33.343 3.626 17.989 1.00 28.03 152 PHE A O 1
ATOM 849 N N . SER A 1 139 ? 35.441 4.359 17.588 1.00 23.74 153 SER A N 1
ATOM 850 C CA . SER A 1 139 ? 35.376 5.334 18.668 1.00 26.32 153 SER A CA 1
ATOM 851 C C . SER A 1 139 ? 34.689 6.620 18.239 1.00 34.66 153 SER A C 1
ATOM 852 O O . SER A 1 139 ? 34.128 7.314 19.088 1.00 29.97 153 SER A O 1
ATOM 855 N N . VAL A 1 140 ? 34.730 6.969 16.951 1.00 32.47 154 VAL A N 1
ATOM 856 C CA . VAL A 1 140 ? 34.276 8.276 16.472 1.00 35.19 154 VAL A CA 1
ATOM 857 C C . VAL A 1 140 ? 32.979 8.086 15.692 1.00 40.49 154 VAL A C 1
ATOM 858 O O . VAL A 1 140 ? 32.955 7.385 14.669 1.00 34.12 154 VAL A O 1
ATOM 862 N N . LYS A 1 141 ? 31.905 8.722 16.168 1.00 33.00 155 LYS A N 1
ATOM 863 C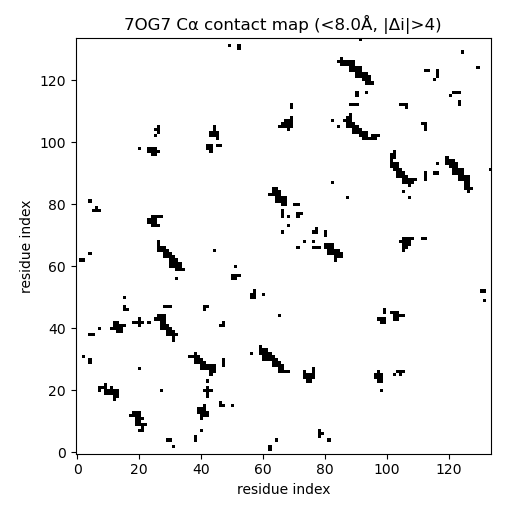 CA . LYS A 1 141 ? 30.609 8.577 15.515 1.00 39.44 155 LYS A CA 1
ATOM 864 C C . LYS A 1 141 ? 30.680 8.899 14.026 1.00 36.54 155 LYS A C 1
ATOM 865 O O . LYS A 1 141 ? 30.088 8.189 13.202 1.00 33.96 155 LYS A O 1
ATOM 871 N N . LYS A 1 142 ? 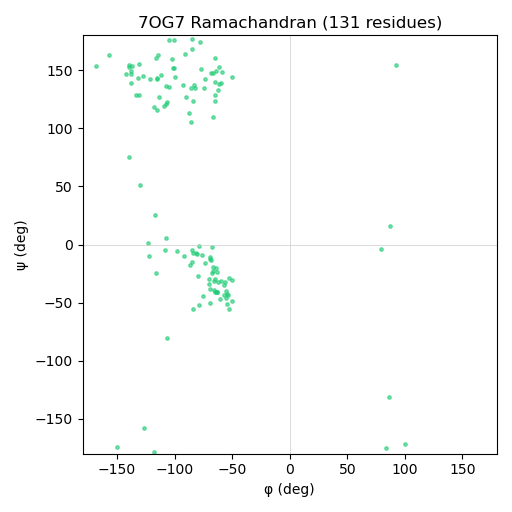31.380 9.981 13.664 1.00 39.14 156 LYS A N 1
ATOM 872 C CA . LYS A 1 142 ? 31.434 10.382 12.259 1.00 38.86 156 LYS A CA 1
ATOM 873 C C . LYS A 1 142 ? 32.169 9.363 11.410 1.00 36.25 156 LYS A C 1
ATOM 874 O O . LYS A 1 142 ? 31.843 9.202 10.232 1.00 37.30 156 LYS A O 1
ATOM 880 N N . ASP A 1 143 ? 33.158 8.667 11.978 1.00 36.48 157 ASP A N 1
ATOM 881 C CA . ASP A 1 143 ? 33.795 7.583 11.236 1.00 34.48 157 ASP A CA 1
ATOM 882 C C . ASP A 1 143 ? 32.807 6.455 10.955 1.00 32.88 157 ASP A C 1
ATOM 883 O O . ASP A 1 143 ? 32.817 5.870 9.866 1.00 32.95 157 ASP A O 1
ATOM 888 N N . ALA A 1 144 ? 31.961 6.117 11.927 1.00 29.99 158 ALA A N 1
ATOM 889 C CA . ALA A 1 144 ? 30.967 5.076 11.692 1.00 31.05 158 ALA A CA 1
ATOM 890 C C . ALA A 1 144 ? 29.965 5.513 10.627 1.00 33.66 158 ALA A C 1
ATOM 891 O O . ALA A 1 144 ? 29.576 4.719 9.758 1.00 28.82 158 ALA A O 1
ATOM 893 N N . GLU A 1 145 ? 29.547 6.778 10.685 1.00 34.01 159 GLU A N 1
ATOM 894 C CA . GLU A 1 145 ? 28.625 7.308 9.682 1.00 35.54 159 GLU A CA 1
ATOM 895 C C . GLU A 1 145 ? 29.249 7.310 8.286 1.00 36.06 159 GLU A C 1
ATOM 896 O O . GLU A 1 145 ? 28.577 6.982 7.301 1.00 35.11 159 GLU A O 1
ATOM 902 N N . ALA A 1 146 ? 30.531 7.667 8.179 1.00 31.56 160 ALA A N 1
ATOM 903 C CA . ALA A 1 146 ? 31.207 7.623 6.886 1.00 37.42 160 ALA A CA 1
ATOM 904 C C . ALA A 1 146 ? 31.341 6.186 6.382 1.00 39.70 160 ALA A C 1
ATOM 905 O O . ALA A 1 146 ? 31.205 5.919 5.176 1.00 39.36 160 ALA A O 1
ATOM 907 N N . PHE A 1 147 ? 31.622 5.256 7.296 1.00 31.42 161 PHE A N 1
ATOM 908 C CA . PHE A 1 147 ? 31.636 3.836 6.967 1.00 33.00 161 PHE A CA 1
ATOM 909 C C . PHE A 1 147 ? 30.308 3.412 6.349 1.00 31.44 161 PHE A C 1
ATOM 910 O O . PHE A 1 147 ? 30.276 2.691 5.342 1.00 31.67 161 PHE A O 1
ATOM 918 N N . ILE A 1 148 ? 29.202 3.831 6.963 1.00 27.37 162 ILE A N 1
ATOM 919 C CA . ILE A 1 148 ? 27.875 3.510 6.445 1.00 32.08 162 ILE A CA 1
ATOM 920 C C . ILE A 1 148 ? 27.656 4.137 5.068 1.00 33.25 162 ILE A C 1
ATOM 921 O O . ILE A 1 148 ? 27.089 3.507 4.169 1.00 33.49 162 ILE A O 1
ATOM 926 N N . GLU A 1 149 ? 28.099 5.383 4.878 1.00 33.29 163 GLU A N 1
ATOM 927 C CA . GLU A 1 149 ? 28.011 5.987 3.545 1.00 37.85 163 GLU A CA 1
ATOM 928 C C . GLU A 1 149 ? 28.709 5.131 2.494 1.00 36.79 163 GLU A C 1
ATOM 929 O O . GLU A 1 149 ? 28.223 5.010 1.361 1.00 37.36 163 GLU A O 1
ATOM 935 N N . GLN A 1 150 ? 29.870 4.563 2.836 1.00 33.56 164 GLN A N 1
ATOM 936 C CA . GLN A 1 150 ? 30.601 3.745 1.865 1.00 33.41 164 GLN A CA 1
ATOM 937 C C . GLN A 1 150 ? 29.960 2.374 1.666 1.00 32.27 164 GLN A C 1
ATOM 938 O O . GLN A 1 150 ? 29.822 1.900 0.532 1.00 29.80 164 GLN A O 1
ATOM 944 N N . TYR A 1 151 ? 29.567 1.721 2.752 1.00 28.78 165 TYR A N 1
ATOM 945 C CA . TYR A 1 151 ? 29.296 0.297 2.733 1.00 27.81 165 TYR A CA 1
ATOM 946 C C . TYR A 1 151 ? 27.895 -0.076 3.182 1.00 30.06 165 TYR A C 1
ATOM 947 O O . TYR A 1 151 ? 27.573 -1.266 3.199 1.00 29.74 165 TYR A O 1
ATOM 956 N N . GLY A 1 152 ? 27.044 0.884 3.520 1.00 28.96 166 GLY A N 1
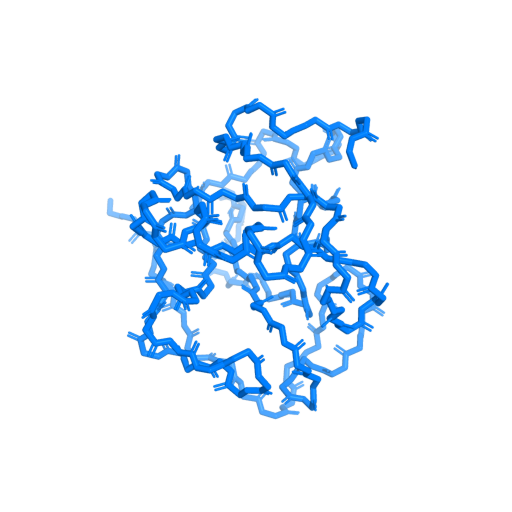ATOM 957 C CA . GLY A 1 152 ? 25.716 0.549 3.981 1.00 31.70 166 GLY A CA 1
ATOM 958 C C . GLY A 1 152 ? 25.692 0.215 5.468 1.00 35.72 166 GLY A C 1
ATOM 959 O O . GLY A 1 152 ? 26.687 0.323 6.194 1.00 32.11 166 GLY A O 1
ATOM 960 N N . GLY A 1 153 ? 24.511 -0.196 5.922 1.00 32.74 167 GLY A N 1
ATOM 961 C CA . GLY A 1 153 ? 24.296 -0.565 7.305 1.00 34.37 167 GLY A CA 1
ATOM 962 C C . GLY A 1 153 ? 23.640 0.535 8.116 1.00 35.95 167 GLY A C 1
ATOM 963 O O . GLY A 1 153 ? 23.193 1.569 7.611 1.00 36.14 167 GLY A O 1
ATOM 964 N N . LYS A 1 154 ? 23.591 0.286 9.419 1.00 33.63 168 LYS A N 1
ATOM 965 C CA . LYS A 1 154 ? 22.880 1.125 10.369 1.00 33.52 168 LYS A CA 1
ATOM 966 C C . LYS A 1 154 ? 23.731 1.299 11.623 1.00 35.68 168 LYS A C 1
ATOM 967 O O . LYS A 1 154 ? 24.500 0.410 12.001 1.00 32.54 168 LYS A O 1
ATOM 973 N N . LEU A 1 155 ? 23.571 2.452 12.264 1.00 33.45 169 LEU A N 1
ATOM 974 C CA . LEU A 1 155 ? 24.357 2.836 13.424 1.00 31.71 169 LEU A CA 1
ATOM 975 C C . LEU A 1 155 ? 23.653 2.434 14.720 1.00 36.42 169 LEU A C 1
ATOM 976 O O . LEU A 1 155 ? 22.442 2.613 14.864 1.00 37.95 169 LEU A O 1
ATOM 981 N N . TYR A 1 156 ? 24.427 1.890 15.663 1.00 34.03 170 TYR A N 1
ATOM 982 C CA . TYR A 1 156 ? 23.920 1.383 16.930 1.00 33.71 170 TYR A CA 1
ATOM 983 C C . TYR A 1 156 ? 24.891 1.702 18.059 1.00 36.95 170 TYR A C 1
ATOM 984 O O . TYR A 1 156 ? 26.114 1.702 17.868 1.00 29.07 170 TYR A O 1
ATOM 993 N N . ARG A 1 157 ? 24.338 1.938 19.247 1.00 32.75 171 ARG A N 1
ATOM 994 C CA . ARG A 1 157 ? 25.133 1.924 20.466 1.00 33.17 171 ARG A CA 1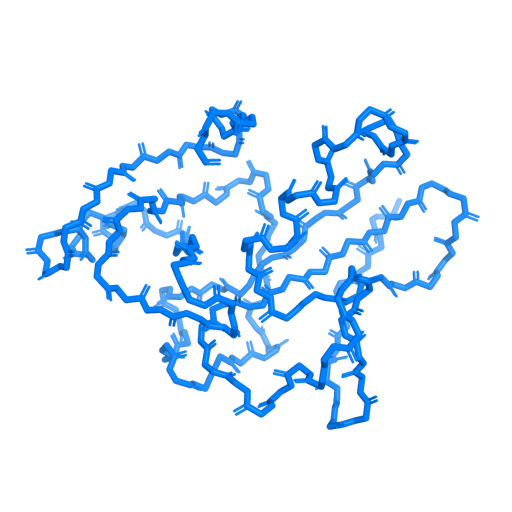
ATOM 995 C C . ARG A 1 157 ? 25.137 0.523 21.060 1.00 31.82 171 ARG A C 1
ATOM 996 O O . ARG A 1 157 ? 24.320 -0.332 20.705 1.00 33.40 171 ARG A O 1
ATOM 1004 N N . PHE A 1 158 ? 26.078 0.290 21.976 1.00 29.53 172 PHE A N 1
ATOM 1005 C CA . PHE A 1 158 ? 26.233 -1.039 22.562 1.00 27.95 172 PHE A CA 1
ATOM 1006 C C . PHE A 1 158 ? 24.901 -1.592 23.073 1.00 33.44 172 PHE A C 1
ATOM 1007 O O . PHE A 1 158 ? 24.541 -2.745 22.797 1.00 31.39 172 PHE A O 1
ATOM 1015 N N . ASP A 1 159 ? 24.170 -0.780 23.842 1.00 36.55 173 ASP A N 1
ATOM 1016 C CA . ASP A 1 159 ? 22.921 -1.211 24.466 1.00 41.80 173 ASP A CA 1
ATOM 1017 C C . ASP A 1 159 ? 21.816 -1.490 23.452 1.00 42.09 173 ASP A C 1
ATOM 1018 O O . ASP A 1 159 ? 20.877 -2.224 23.771 1.00 40.96 173 ASP A O 1
ATOM 1023 N N . GLU A 1 160 ? 21.887 -0.921 22.253 1.00 39.27 174 GLU A N 1
ATOM 1024 C CA . GLU A 1 160 ? 20.841 -1.144 21.265 1.00 35.73 174 GLU A CA 1
ATOM 1025 C C . GLU A 1 160 ? 21.054 -2.406 20.458 1.00 40.83 174 GLU A C 1
ATOM 1026 O O . GLU A 1 160 ? 20.188 -2.769 19.661 1.00 39.69 174 GLU A O 1
ATOM 1032 N N . ILE A 1 161 ? 22.173 -3.090 20.649 1.00 39.15 175 ILE A N 1
ATOM 1033 C CA . ILE A 1 161 ? 22.443 -4.332 19.944 1.00 38.57 175 ILE A CA 1
ATOM 1034 C C . ILE A 1 161 ? 21.835 -5.470 20.750 1.00 46.45 175 ILE A C 1
ATOM 1035 O O . ILE A 1 161 ? 22.292 -5.763 21.860 1.00 43.39 175 ILE A O 1
ATOM 1040 N N . THR A 1 162 ? 20.808 -6.106 20.185 1.00 48.95 176 THR A N 1
ATOM 1041 C CA . THR A 1 162 ? 20.068 -7.226 20.761 1.00 55.82 176 THR A CA 1
ATOM 1042 C C . THR A 1 162 ? 20.227 -8.450 19.865 1.00 57.00 176 THR A C 1
ATOM 1043 O O . THR A 1 162 ? 20.896 -8.411 18.826 1.00 55.47 176 THR A O 1
ATOM 1047 N N . GLN A 1 163 ? 19.575 -9.545 20.261 1.00 57.73 177 GLN A N 1
ATOM 1048 C CA . GLN A 1 163 ? 19.682 -10.764 19.469 1.00 60.88 177 GLN A CA 1
ATOM 1049 C C . GLN A 1 163 ? 18.995 -10.650 18.111 1.00 61.48 177 GLN A C 1
ATOM 1050 O O . GLN A 1 163 ? 19.241 -11.493 17.243 1.00 63.55 177 GLN A O 1
ATOM 1056 N N . ALA A 1 164 ? 18.170 -9.623 17.892 1.00 64.39 178 ALA A N 1
ATOM 1057 C CA . ALA A 1 164 ? 17.582 -9.417 16.569 1.00 71.59 178 ALA A CA 1
ATOM 1058 C C . ALA A 1 164 ? 18.665 -9.195 15.515 1.00 73.06 178 ALA A C 1
ATOM 1059 O O . ALA A 1 164 ? 18.643 -9.807 14.439 1.00 71.79 178 ALA A O 1
ATOM 1061 N N . GLN A 1 165 ? 19.627 -8.328 15.814 1.00 66.94 179 GLN A N 1
ATOM 1062 C CA . GLN A 1 165 ? 20.685 -7.991 14.873 1.00 64.51 179 GLN A CA 1
ATOM 1063 C C . GLN A 1 165 ? 21.670 -9.143 14.690 1.00 65.03 179 GLN A C 1
ATOM 1064 O O . GLN A 1 165 ? 21.873 -9.952 15.597 1.00 65.09 179 GLN A O 1
#

Secondary structure (DSSP, 8-state):
-PPPP----TT-B-TTT--BSTTS-S--EEEEETT-SS-EEESSHHHHHHHHHSTTTTTTEEEEEEE-TTTS-SSS--TT-EEEGGG-EEEEEEEEEETTEEEEEEESSHHHHHHHHHHH--EEEEGGG--TT-

InterPro domains:
  IPR008719 Nitrous oxide reductase accessory protein NosL [PF05573] (52-179)
  IPR008719 Nitrous oxide reductase accessory protein NosL [PTHR41247] (22-178)

Solvent-accessible surface area: 7146 Å² total; per-residue (Å²): 174,94,46,111,28,89,74,12,71,81,103,59,108,4,87,85,50,39,49,67,0,63,116,61,50,1,0,6,0,0,0,9,4,129,112,36,137,167,25,31,11,0,0,1,0,90,4,0,6,57,5,11,39,50,104,127,68,64,152,64,11,88,30,2,32,0,2,2,19,32,113,6,88,41,76,164,22,69,46,91,66,33,37,64,0,106,133,0,42,0,0,27,57,16,77,47,70,11,15,75,25,114,9,16,1,0,7,52,72,91,154,55,0,62,49,22,40,148,138,83,33,33,127,41,27,88,18,127,93,8,68,130,90,86

B-factor: mean 35.92, std 10.66, range [20.35, 77.79]